Protein AF-A0A957Y4E2-F1 (afdb_monomer)

pLDDT: m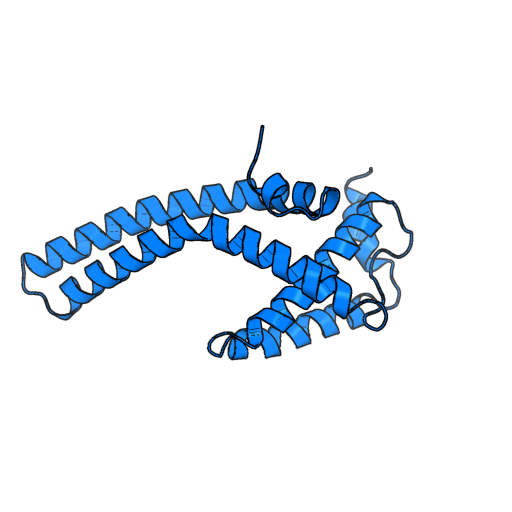ean 84.7, std 8.93, range [51.34, 93.19]

Sequence (160 aa):
MDIGTSITYVFQDKEWLTKLAIGAAILLVSIPLTPILIGFVGIALVLGYGMDVLRNVRNGVGQPLPEWRDHWSEWIVSGLKYLLLLLIWSLPALILNGFNGLGNQLIWNGNGIVEFMGSSILIATACLGTLWWIFFFLILPAMTIRFAETEDVRAGLNFN

Radius of gyration: 20.07 Å; Cα contacts (8 Å, |Δi|>4): 156; chains: 1; bounding box: 50×28×56 Å

Mean predicted aligned error: 7.42 Å

Solvent-accessible surface area (backbone atoms only — not comparable to full-atom values): 8554 Å² total; per-residue (Å²): 132,62,74,72,54,70,67,50,50,61,70,68,39,95,54,38,65,60,58,48,49,51,50,51,51,42,42,66,58,13,60,80,34,38,89,74,57,60,11,51,54,40,45,13,31,51,47,14,47,50,42,50,29,53,48,25,55,73,71,63,44,91,68,32,72,76,66,83,85,77,52,59,69,59,18,29,55,50,8,45,45,51,48,51,41,53,48,63,72,38,46,67,53,53,54,42,47,53,53,37,52,53,14,47,54,30,44,80,71,40,62,72,69,42,26,52,51,14,50,53,45,34,53,55,38,47,56,55,42,54,54,48,51,55,52,49,62,68,44,43,65,59,32,53,51,46,28,61,76,64,78,35,55,67,59,46,70,54,92,121

Structure (mmCIF, N/CA/C/O backbone):
data_AF-A0A957Y4E2-F1
#
_entry.id   AF-A0A957Y4E2-F1
#
loop_
_atom_site.group_PDB
_atom_site.id
_atom_site.type_symbol
_atom_site.label_atom_id
_atom_site.label_alt_id
_atom_site.label_comp_id
_atom_site.label_asym_id
_atom_site.label_entity_id
_atom_site.label_seq_id
_atom_site.pdbx_PDB_ins_code
_atom_site.Cartn_x
_atom_site.Cartn_y
_atom_site.Cartn_z
_atom_site.occupancy
_atom_site.B_iso_or_equiv
_atom_site.auth_seq_id
_atom_site.auth_comp_id
_atom_site.auth_asym_id
_atom_site.auth_atom_id
_atom_site.pdbx_PDB_model_num
ATOM 1 N N . MET A 1 1 ? -25.963 9.456 7.927 1.00 52.62 1 MET A N 1
ATOM 2 C CA . MET A 1 1 ? -24.643 9.825 8.475 1.00 52.62 1 MET A CA 1
ATOM 3 C C . MET A 1 1 ? -24.390 11.273 8.119 1.00 52.62 1 MET A C 1
ATOM 5 O O . MET A 1 1 ? -24.333 11.571 6.933 1.00 52.62 1 MET A O 1
ATOM 9 N N . ASP A 1 2 ? -24.265 12.152 9.109 1.00 59.62 2 ASP A N 1
ATOM 10 C CA . ASP A 1 2 ? -23.699 13.480 8.880 1.00 59.62 2 ASP A CA 1
ATOM 11 C C . ASP A 1 2 ? -22.193 13.323 8.637 1.00 59.62 2 ASP A C 1
ATOM 13 O O . ASP A 1 2 ? -21.464 12.806 9.484 1.00 59.62 2 ASP A O 1
ATOM 17 N N . ILE A 1 3 ? -21.726 13.739 7.457 1.00 59.50 3 ILE A N 1
ATOM 18 C CA . ILE A 1 3 ? -20.318 13.617 7.028 1.00 59.50 3 ILE A CA 1
ATOM 19 C C . ILE A 1 3 ? -19.376 14.326 8.021 1.00 59.50 3 ILE A C 1
ATOM 21 O O . ILE A 1 3 ? -18.250 13.882 8.254 1.00 59.50 3 ILE A O 1
ATOM 25 N N . GLY A 1 4 ? -19.864 15.393 8.664 1.00 58.94 4 GLY A N 1
ATOM 26 C CA . GLY A 1 4 ? -19.131 16.111 9.705 1.00 58.94 4 GLY A CA 1
ATOM 27 C C . GLY A 1 4 ? -18.825 15.245 10.927 1.00 58.94 4 GLY A C 1
ATOM 28 O O . GLY A 1 4 ? -17.720 15.307 11.455 1.00 58.94 4 GLY A O 1
ATOM 29 N N . THR A 1 5 ? -19.745 14.372 11.343 1.00 58.69 5 THR A N 1
ATOM 30 C CA . THR A 1 5 ? -19.552 13.550 12.543 1.00 58.69 5 THR A CA 1
ATOM 31 C C . THR A 1 5 ? -18.550 12.424 12.291 1.00 58.69 5 THR A C 1
ATOM 33 O O . THR A 1 5 ? -17.717 12.170 13.156 1.00 58.69 5 THR A O 1
ATOM 36 N N . SER A 1 6 ? -18.542 11.805 11.099 1.00 61.53 6 SER A N 1
ATOM 37 C CA . SER A 1 6 ? -17.623 10.699 10.744 1.00 61.53 6 SER A CA 1
ATOM 38 C C . SER A 1 6 ? -16.134 11.030 10.874 1.00 61.53 6 SER A C 1
ATOM 40 O O . SER A 1 6 ? -15.347 10.140 11.180 1.00 61.53 6 SER A O 1
ATOM 42 N N . ILE A 1 7 ? -15.745 12.293 10.683 1.00 63.34 7 ILE A N 1
ATOM 43 C CA . ILE A 1 7 ? -14.343 12.727 10.800 1.00 63.34 7 ILE A CA 1
ATOM 44 C C . ILE A 1 7 ? -14.003 13.064 12.259 1.00 63.34 7 ILE A C 1
ATOM 46 O O . ILE A 1 7 ? -12.892 12.803 12.716 1.00 63.34 7 ILE A O 1
ATOM 50 N N . THR A 1 8 ? -14.959 13.601 13.024 1.00 68.25 8 THR A N 1
ATOM 51 C CA . THR A 1 8 ? -14.749 13.950 14.437 1.00 68.25 8 THR A CA 1
ATOM 52 C C . THR A 1 8 ? -14.753 12.724 15.357 1.00 68.25 8 THR A C 1
ATOM 54 O O . THR A 1 8 ? -14.124 12.774 16.409 1.00 68.25 8 THR A O 1
ATOM 57 N N . TYR A 1 9 ? -15.385 11.611 14.957 1.00 65.94 9 TYR A N 1
ATOM 58 C CA . TYR A 1 9 ? -15.490 10.376 15.756 1.00 65.94 9 TYR A CA 1
ATOM 59 C C . TYR A 1 9 ? -14.141 9.804 16.215 1.00 65.94 9 TYR A C 1
ATOM 61 O O . TYR A 1 9 ? -14.039 9.294 17.326 1.00 65.94 9 TYR A O 1
ATOM 69 N N . VAL A 1 10 ? -13.087 9.917 15.403 1.00 64.62 10 VAL A N 1
ATOM 70 C CA . VAL A 1 10 ? -11.747 9.419 15.767 1.00 64.62 10 VAL A CA 1
ATOM 71 C C . VAL A 1 10 ? -11.146 10.233 16.921 1.00 64.62 10 VAL A C 1
ATOM 73 O O . VAL A 1 10 ? -10.466 9.686 17.782 1.00 64.62 10 VAL A O 1
ATOM 76 N N . PHE A 1 11 ? -11.445 11.533 16.978 1.00 71.56 11 PHE A N 1
ATOM 77 C CA . PHE A 1 11 ? -10.944 12.453 18.005 1.00 71.56 11 PHE A CA 1
ATOM 78 C C . PHE A 1 11 ? -11.772 12.437 19.299 1.00 71.56 11 PHE A C 1
ATOM 80 O O . PHE A 1 11 ? -11.408 13.106 20.264 1.00 71.56 11 PHE A O 1
ATOM 87 N N . GLN A 1 12 ? -12.890 11.703 19.325 1.00 68.81 12 GLN A N 1
ATOM 88 C CA . GLN A 1 12 ? -13.743 11.566 20.512 1.00 68.81 12 GLN A CA 1
ATOM 89 C C . GLN A 1 12 ? -13.212 10.528 21.512 1.00 68.81 12 GLN A C 1
ATOM 91 O O . GLN A 1 12 ? -13.623 10.533 22.672 1.00 68.81 12 GLN A O 1
ATOM 96 N N . ASP A 1 13 ? -12.288 9.659 21.095 1.00 71.19 13 ASP A N 1
ATOM 97 C CA . ASP A 1 13 ? -11.609 8.726 21.993 1.00 71.19 13 ASP A CA 1
ATOM 98 C C . ASP A 1 13 ? -10.575 9.478 22.850 1.00 71.19 13 ASP A C 1
ATOM 100 O O . ASP A 1 13 ? -9.751 10.221 22.325 1.00 71.19 13 ASP A O 1
ATOM 104 N N . LYS A 1 14 ? -10.585 9.283 24.174 1.00 72.75 14 LYS A N 1
ATOM 105 C CA . LYS A 1 14 ? -9.630 9.928 25.095 1.00 72.75 14 LYS A CA 1
ATOM 106 C C . LYS A 1 14 ? -8.171 9.597 24.774 1.00 72.75 14 LYS A C 1
ATOM 108 O O . LYS A 1 14 ? -7.298 10.415 25.057 1.00 72.75 14 LYS A O 1
ATOM 113 N N . GLU A 1 15 ? -7.906 8.431 24.192 1.00 81.56 15 GLU A N 1
ATOM 114 C CA . GLU A 1 15 ? -6.556 7.931 23.918 1.00 81.56 15 GLU A CA 1
ATOM 115 C C . GLU A 1 15 ? -6.243 7.851 22.417 1.00 81.56 15 GLU A C 1
ATOM 117 O O . GLU A 1 15 ? -5.314 7.149 22.006 1.00 81.56 15 GLU A O 1
ATOM 122 N N . TRP A 1 16 ? -6.980 8.598 21.586 1.00 83.38 16 TRP A N 1
ATOM 123 C CA . TRP A 1 16 ? -6.814 8.595 20.128 1.00 83.38 16 TRP A CA 1
ATOM 124 C C . TRP A 1 16 ? -5.360 8.846 19.700 1.00 83.38 16 TRP A C 1
ATOM 126 O O . TRP A 1 16 ? -4.841 8.154 18.824 1.00 83.38 16 TRP A O 1
ATOM 136 N N . LEU A 1 17 ? -4.678 9.794 20.357 1.00 84.88 17 LEU A N 1
ATOM 137 C CA . LEU A 1 17 ? -3.296 10.152 20.042 1.00 84.88 17 LEU A CA 1
ATOM 138 C C . LEU A 1 17 ? -2.332 9.014 20.385 1.00 84.88 17 LEU A C 1
ATOM 140 O O . LEU A 1 17 ? -1.431 8.724 19.604 1.00 84.88 17 LEU A O 1
ATOM 144 N N . THR A 1 18 ? -2.539 8.337 21.517 1.00 85.69 18 THR A N 1
ATOM 145 C CA . THR A 1 18 ? -1.727 7.187 21.934 1.00 85.69 18 THR A CA 1
ATOM 146 C C . THR A 1 18 ? -1.890 6.032 20.951 1.00 85.69 18 THR A C 1
ATOM 148 O O . THR A 1 18 ? -0.898 5.471 20.484 1.00 85.69 18 THR A O 1
ATOM 151 N N . LYS A 1 19 ? -3.131 5.705 20.573 1.00 84.75 19 LYS A N 1
ATOM 152 C CA . LYS A 1 19 ? -3.425 4.626 19.618 1.00 84.75 19 LYS A CA 1
ATOM 153 C C . LYS A 1 19 ? -2.853 4.931 18.230 1.00 84.75 19 LYS A C 1
ATOM 155 O O . LYS A 1 19 ? -2.263 4.044 17.614 1.00 84.75 19 LYS A O 1
ATOM 160 N N . LEU A 1 20 ? -2.953 6.182 17.776 1.00 87.19 20 LEU A N 1
ATOM 161 C CA . LEU A 1 20 ? -2.355 6.637 16.520 1.00 87.19 20 LEU A CA 1
ATOM 162 C C . LEU A 1 20 ? -0.821 6.585 16.568 1.00 87.19 20 LEU A C 1
ATOM 164 O O . LEU A 1 20 ? -0.194 6.115 15.621 1.00 87.19 20 LEU A O 1
ATOM 168 N N . ALA A 1 21 ? -0.215 7.026 17.673 1.00 89.38 21 ALA A N 1
ATOM 169 C CA . ALA A 1 21 ? 1.232 7.016 17.858 1.00 89.38 21 ALA A CA 1
ATOM 170 C C . ALA A 1 21 ? 1.807 5.593 17.830 1.00 89.38 21 ALA A C 1
ATOM 172 O O . ALA A 1 21 ? 2.858 5.383 17.231 1.00 89.38 21 ALA A O 1
ATOM 173 N N . ILE A 1 22 ? 1.107 4.610 18.408 1.00 89.81 22 ILE A N 1
ATOM 174 C CA . ILE A 1 22 ? 1.507 3.196 18.338 1.00 89.81 22 ILE A CA 1
ATOM 175 C C . ILE A 1 22 ? 1.491 2.706 16.886 1.00 89.81 22 ILE A C 1
ATOM 177 O O . ILE A 1 22 ? 2.485 2.149 16.423 1.00 89.81 22 ILE A O 1
ATOM 181 N N . GLY A 1 23 ? 0.413 2.967 16.139 1.00 88.25 23 GLY A N 1
ATOM 182 C CA . GLY A 1 23 ? 0.333 2.598 14.722 1.00 88.25 23 GLY A CA 1
ATOM 183 C C . GLY A 1 23 ? 1.436 3.248 13.883 1.00 88.25 23 GLY A C 1
ATOM 184 O O . GLY A 1 23 ? 2.101 2.576 13.095 1.00 88.25 23 GLY A O 1
ATOM 185 N N . ALA A 1 24 ? 1.696 4.539 14.104 1.00 90.06 24 ALA A N 1
ATOM 186 C CA . ALA A 1 24 ? 2.778 5.261 13.443 1.00 90.06 24 ALA A CA 1
ATOM 187 C C . ALA A 1 24 ? 4.161 4.695 13.807 1.00 90.06 24 ALA A C 1
ATOM 189 O O . ALA A 1 24 ? 4.996 4.517 12.923 1.00 90.06 24 ALA A O 1
ATOM 190 N N . ALA A 1 25 ? 4.400 4.357 15.077 1.00 91.62 25 ALA A N 1
ATOM 191 C CA . ALA A 1 25 ? 5.648 3.742 15.523 1.00 91.62 25 ALA A CA 1
ATOM 192 C C . ALA A 1 25 ? 5.868 2.367 14.872 1.00 91.62 25 ALA A C 1
ATOM 194 O O . ALA A 1 25 ? 6.972 2.078 14.410 1.00 91.62 25 ALA A O 1
ATOM 195 N N . ILE A 1 26 ? 4.814 1.551 14.762 1.00 91.00 26 ILE A N 1
ATOM 196 C CA . ILE A 1 26 ? 4.868 0.265 14.057 1.00 91.00 26 ILE A CA 1
ATOM 197 C C . ILE A 1 26 ? 5.247 0.486 12.591 1.00 91.00 26 ILE A C 1
ATOM 199 O O . ILE A 1 26 ? 6.152 -0.189 12.100 1.00 91.00 26 ILE A O 1
ATOM 203 N N . LEU A 1 27 ? 4.626 1.445 11.896 1.00 90.00 27 LEU A N 1
ATOM 204 C CA . LEU A 1 27 ? 4.972 1.757 10.505 1.00 90.00 27 LEU A CA 1
ATOM 205 C C . LEU A 1 27 ? 6.412 2.266 10.360 1.00 90.00 27 LEU A C 1
ATOM 207 O O . LEU A 1 27 ? 7.117 1.815 9.460 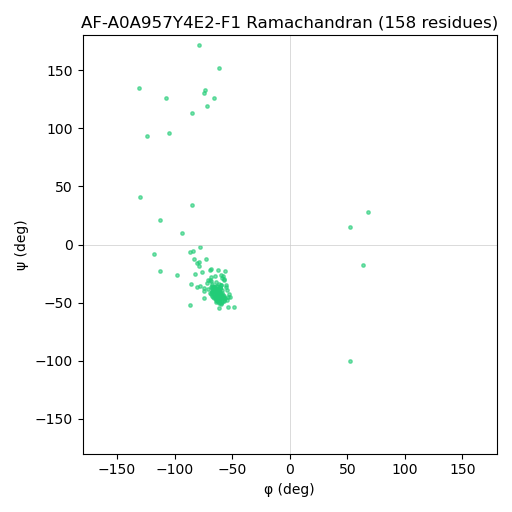1.00 90.00 27 LEU A O 1
ATOM 211 N N . LEU A 1 28 ? 6.877 3.141 11.255 1.00 92.19 28 LEU A N 1
ATOM 212 C CA . LEU A 1 28 ? 8.246 3.670 11.233 1.00 92.19 28 LEU A CA 1
ATOM 213 C C . LEU A 1 28 ? 9.307 2.573 11.359 1.00 92.19 28 LEU A C 1
ATOM 215 O O . LEU A 1 28 ? 10.356 2.673 10.728 1.00 92.19 28 LEU A O 1
ATOM 219 N N . VAL A 1 29 ? 9.035 1.522 12.134 1.00 91.31 29 VAL A N 1
ATOM 220 C CA . VAL A 1 29 ? 9.922 0.352 12.249 1.00 91.31 29 VAL A CA 1
ATOM 221 C C . VAL A 1 29 ? 9.731 -0.611 11.074 1.00 91.31 29 VAL A C 1
ATOM 223 O O . VAL A 1 29 ? 10.693 -1.192 10.579 1.00 91.31 29 VAL A O 1
ATOM 226 N N . SER A 1 30 ? 8.502 -0.768 10.588 1.00 89.12 30 SER A N 1
ATOM 227 C CA . SER A 1 30 ? 8.166 -1.749 9.551 1.00 89.12 30 SER A CA 1
ATOM 228 C C . SER A 1 30 ? 8.647 -1.341 8.161 1.00 89.12 30 SER A C 1
ATOM 230 O O . SER A 1 30 ? 9.173 -2.179 7.435 1.00 89.12 30 SER A O 1
ATOM 232 N N . ILE A 1 31 ? 8.536 -0.059 7.796 1.00 88.31 31 ILE A N 1
ATOM 233 C CA . ILE A 1 31 ? 8.970 0.471 6.493 1.00 88.31 31 ILE A CA 1
ATOM 234 C C . ILE A 1 31 ? 10.441 0.125 6.183 1.00 88.31 31 ILE A C 1
ATOM 236 O O . ILE A 1 31 ? 10.676 -0.493 5.142 1.00 88.31 31 ILE A O 1
ATOM 240 N N . PRO A 1 32 ? 11.434 0.424 7.045 1.00 90.00 32 PRO A N 1
ATOM 241 C CA . PRO A 1 32 ? 12.831 0.083 6.768 1.00 90.00 32 PRO A CA 1
ATOM 242 C C . PRO A 1 32 ? 13.111 -1.427 6.798 1.00 90.00 32 PRO A C 1
ATOM 244 O O . PRO A 1 32 ? 14.086 -1.867 6.197 1.00 90.00 32 PRO A O 1
ATOM 247 N N . LEU A 1 33 ? 12.264 -2.230 7.452 1.00 88.06 33 LEU A N 1
ATOM 248 C CA . LEU A 1 33 ? 12.371 -3.695 7.490 1.00 88.06 33 LEU A CA 1
ATOM 249 C C . LEU A 1 33 ? 11.680 -4.390 6.304 1.00 88.06 33 LEU A C 1
ATOM 251 O O . LEU A 1 33 ? 11.812 -5.606 6.140 1.00 88.06 33 LEU A O 1
ATOM 255 N N . THR A 1 34 ? 10.967 -3.644 5.456 1.00 88.12 34 THR A N 1
ATOM 256 C CA . THR A 1 34 ? 10.294 -4.160 4.248 1.00 88.12 34 THR A CA 1
ATOM 257 C C . THR A 1 34 ? 11.231 -4.915 3.293 1.00 88.12 34 THR A C 1
ATOM 259 O O . THR A 1 34 ? 10.818 -5.967 2.803 1.00 88.12 34 THR A O 1
ATOM 262 N N . PRO A 1 35 ? 12.494 -4.492 3.053 1.00 82.81 35 PRO A N 1
ATOM 263 C CA . PRO A 1 35 ? 13.414 -5.224 2.175 1.00 82.81 35 PRO A CA 1
ATOM 264 C C . PRO A 1 35 ? 13.699 -6.664 2.627 1.00 82.81 35 PRO A C 1
ATOM 266 O O . PRO A 1 35 ? 14.004 -7.515 1.799 1.00 82.81 35 PRO A O 1
ATOM 269 N N . ILE A 1 36 ? 13.573 -6.953 3.928 1.00 86.19 36 ILE A N 1
ATOM 270 C CA . ILE A 1 36 ? 13.813 -8.280 4.527 1.00 86.19 36 ILE A CA 1
ATOM 271 C C . ILE A 1 36 ? 12.498 -9.081 4.622 1.00 86.19 36 ILE A C 1
ATOM 273 O O . ILE A 1 36 ? 12.419 -10.106 5.286 1.00 86.19 36 ILE A O 1
ATOM 277 N N . LEU A 1 37 ? 11.420 -8.603 3.994 1.00 82.31 37 LEU A N 1
ATOM 278 C CA . LEU A 1 37 ? 10.054 -9.139 4.048 1.00 82.31 37 LEU A CA 1
ATOM 279 C C . LEU A 1 37 ? 9.375 -9.107 5.434 1.00 82.31 37 LEU A C 1
ATOM 281 O O . LEU A 1 37 ? 8.150 -9.147 5.517 1.00 82.31 37 LEU A O 1
ATOM 285 N N . ILE A 1 38 ? 10.132 -8.957 6.521 1.00 84.56 38 ILE A N 1
ATOM 286 C CA . ILE A 1 38 ? 9.611 -8.864 7.894 1.00 84.56 38 ILE A CA 1
ATOM 287 C C . ILE A 1 38 ? 8.731 -7.617 8.065 1.00 84.56 38 ILE A C 1
ATOM 289 O O . ILE A 1 38 ? 7.704 -7.673 8.741 1.00 84.56 38 ILE A O 1
ATOM 293 N N . GLY A 1 39 ? 9.078 -6.509 7.398 1.00 84.31 39 GLY A N 1
ATOM 294 C CA . GLY A 1 39 ? 8.298 -5.269 7.439 1.00 84.31 39 GLY A CA 1
ATOM 295 C C . GLY A 1 39 ? 6.846 -5.418 6.975 1.00 84.31 39 GLY A C 1
ATOM 296 O O . GLY A 1 39 ? 5.970 -4.713 7.473 1.00 84.31 39 GLY A O 1
ATOM 297 N N . PHE A 1 40 ? 6.541 -6.386 6.100 1.00 88.06 40 PHE A N 1
ATOM 298 C CA . PHE A 1 40 ? 5.164 -6.615 5.651 1.00 88.06 40 PHE A CA 1
ATOM 299 C C . PHE A 1 40 ? 4.238 -7.065 6.781 1.00 88.06 40 PHE A C 1
ATOM 301 O O . PHE A 1 40 ? 3.050 -6.768 6.720 1.00 88.06 40 PHE A O 1
ATOM 308 N N . VAL A 1 41 ? 4.751 -7.719 7.829 1.00 88.50 41 VAL A N 1
ATOM 309 C CA . VAL A 1 41 ? 3.928 -8.159 8.968 1.00 88.50 41 VAL A CA 1
ATOM 310 C C . VAL A 1 41 ? 3.412 -6.961 9.762 1.00 88.50 41 VAL A C 1
ATOM 312 O O . VAL A 1 41 ? 2.230 -6.905 10.093 1.00 88.50 41 VAL A O 1
ATOM 315 N N . GLY A 1 42 ? 4.268 -5.975 10.037 1.00 87.62 42 GLY A N 1
ATOM 316 C CA . GLY A 1 42 ? 3.845 -4.775 10.757 1.00 87.62 42 GLY A CA 1
ATOM 317 C C . GLY A 1 42 ? 2.954 -3.863 9.911 1.00 87.62 42 GLY A C 1
ATOM 318 O O . GLY A 1 42 ? 2.000 -3.285 10.428 1.00 87.62 42 GLY A O 1
ATOM 319 N N . ILE A 1 43 ? 3.178 -3.810 8.593 1.00 88.62 43 ILE A N 1
ATOM 320 C CA . ILE A 1 43 ? 2.260 -3.134 7.664 1.00 88.62 43 ILE A CA 1
ATOM 321 C C . ILE A 1 43 ? 0.900 -3.848 7.643 1.00 88.62 43 ILE A C 1
ATOM 323 O O . ILE A 1 43 ? -0.131 -3.188 7.752 1.00 88.62 43 ILE A O 1
ATOM 327 N N . ALA A 1 44 ? 0.882 -5.183 7.561 1.00 91.12 44 ALA A N 1
ATOM 328 C CA . ALA A 1 44 ? -0.343 -5.978 7.620 1.00 91.12 44 ALA A CA 1
ATOM 329 C C . ALA A 1 44 ? -1.115 -5.693 8.910 1.00 91.12 44 ALA A C 1
ATOM 331 O O . ALA A 1 44 ? -2.298 -5.385 8.856 1.00 91.12 44 ALA A O 1
ATOM 332 N N . LEU A 1 45 ? -0.441 -5.718 10.059 1.00 91.75 45 LEU A N 1
ATOM 333 C CA . LEU A 1 45 ? -1.057 -5.432 11.350 1.00 91.75 45 LEU A CA 1
ATOM 334 C C . LEU A 1 45 ? -1.778 -4.073 11.358 1.00 91.75 45 LEU A C 1
ATOM 336 O O . LEU A 1 45 ? -2.933 -3.991 11.767 1.00 91.75 45 LEU A O 1
ATOM 340 N N . VAL A 1 46 ? -1.123 -3.016 10.869 1.00 90.00 46 VAL A N 1
ATOM 341 C CA . VAL A 1 46 ? -1.709 -1.665 10.819 1.00 90.00 46 VAL A CA 1
ATOM 342 C C . VAL A 1 46 ? -2.871 -1.592 9.826 1.00 90.00 46 VAL A C 1
ATOM 344 O O . VAL A 1 46 ? -3.873 -0.931 10.095 1.00 90.00 46 VAL A O 1
ATOM 347 N N . LEU A 1 47 ? -2.776 -2.293 8.695 1.00 90.50 47 LEU A N 1
ATOM 348 C CA . LEU A 1 47 ? -3.867 -2.375 7.726 1.00 90.50 47 LEU A CA 1
ATOM 349 C C . LEU A 1 47 ? -5.080 -3.106 8.308 1.00 90.50 47 LEU A C 1
ATOM 351 O O . LEU A 1 47 ? -6.190 -2.596 8.203 1.00 90.50 47 LEU A O 1
ATOM 355 N N . GLY A 1 48 ? -4.876 -4.247 8.968 1.00 88.88 48 GLY A N 1
ATOM 356 C CA . GLY A 1 48 ? -5.940 -4.989 9.644 1.00 88.88 48 GLY A CA 1
ATOM 357 C C . GLY A 1 48 ? -6.600 -4.185 10.761 1.00 88.88 48 GLY A C 1
ATOM 358 O O . GLY A 1 48 ? -7.825 -4.160 10.839 1.00 88.88 48 GLY A O 1
ATOM 359 N N . TYR A 1 49 ? -5.808 -3.448 11.547 1.00 90.06 49 TYR A N 1
ATOM 360 C CA . TYR A 1 49 ? -6.325 -2.486 12.522 1.00 90.06 49 TYR A CA 1
ATOM 361 C C . TYR A 1 49 ? -7.221 -1.437 11.850 1.00 90.06 49 TYR A C 1
ATOM 363 O O . TYR A 1 49 ? -8.329 -1.167 12.307 1.00 90.06 49 TYR A O 1
ATOM 371 N N . GLY A 1 50 ? -6.782 -0.883 10.715 1.00 87.19 50 GLY A N 1
ATOM 372 C CA . GLY A 1 50 ? -7.573 0.063 9.927 1.00 87.19 50 GLY A CA 1
ATOM 373 C C . GLY A 1 50 ? -8.895 -0.520 9.416 1.00 87.19 50 GLY A C 1
ATOM 374 O O . GLY A 1 50 ? -9.910 0.177 9.417 1.00 87.19 50 GLY A O 1
ATOM 375 N N . MET A 1 51 ? -8.914 -1.799 9.027 1.00 88.19 51 MET A N 1
ATOM 376 C CA . MET A 1 51 ? -10.142 -2.489 8.614 1.00 88.19 51 MET A CA 1
ATOM 377 C C . MET A 1 51 ? -11.136 -2.630 9.768 1.00 88.19 51 MET A C 1
ATOM 379 O O . MET A 1 51 ? -12.338 -2.458 9.568 1.00 88.19 51 MET A O 1
ATOM 383 N N . ASP A 1 52 ? -10.642 -2.910 10.970 1.00 88.38 52 ASP A N 1
ATOM 384 C CA . ASP A 1 52 ? -11.470 -3.036 12.167 1.00 88.38 52 ASP A CA 1
ATOM 385 C C . ASP A 1 52 ? -12.043 -1.677 12.601 1.00 88.38 52 ASP A C 1
ATOM 387 O O . ASP A 1 52 ? -13.245 -1.539 12.834 1.00 88.38 52 ASP A O 1
ATOM 391 N N . VAL A 1 53 ? -11.224 -0.619 12.552 1.00 87.06 53 VAL A N 1
ATOM 392 C CA . VAL A 1 53 ? -11.688 0.769 12.731 1.00 87.06 53 VAL A CA 1
ATOM 393 C C . VAL A 1 53 ? -12.791 1.105 11.726 1.00 87.06 53 VAL A C 1
ATOM 395 O O . VAL A 1 53 ? -13.828 1.652 12.101 1.00 87.06 53 VAL A O 1
ATOM 398 N N . LEU A 1 54 ? -12.611 0.750 10.450 1.00 85.50 54 LEU A N 1
ATOM 399 C CA . LEU A 1 54 ? -13.599 1.013 9.404 1.00 85.50 54 LEU A CA 1
ATOM 400 C C . LEU A 1 54 ? -14.936 0.304 9.683 1.00 85.50 54 LEU A C 1
ATOM 402 O O . LEU A 1 54 ? -16.001 0.887 9.469 1.00 85.50 54 LEU A O 1
ATOM 406 N N . ARG A 1 55 ? -14.899 -0.924 10.213 1.00 85.56 55 ARG A N 1
ATOM 407 C CA . ARG A 1 55 ? -16.099 -1.664 10.637 1.00 85.56 55 ARG A CA 1
ATOM 408 C C . ARG A 1 55 ? -16.764 -1.040 11.852 1.00 85.56 55 ARG A C 1
ATOM 410 O O . ARG A 1 55 ? -17.984 -0.904 11.854 1.00 85.56 55 ARG A O 1
ATOM 417 N N . ASN A 1 56 ? -15.991 -0.615 12.846 1.00 85.88 56 ASN A N 1
ATOM 4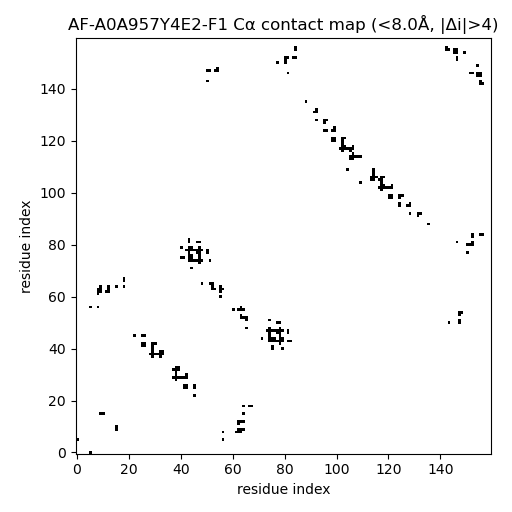18 C CA . ASN A 1 56 ? -16.527 0.032 14.041 1.00 85.88 56 ASN A CA 1
ATOM 419 C C . ASN A 1 56 ? -17.215 1.359 13.707 1.00 85.88 56 ASN A C 1
ATOM 421 O O . ASN A 1 56 ? -18.315 1.621 14.196 1.00 85.88 56 ASN A O 1
ATOM 425 N N . VAL A 1 57 ? -16.622 2.155 12.810 1.00 82.75 57 VAL A N 1
ATOM 426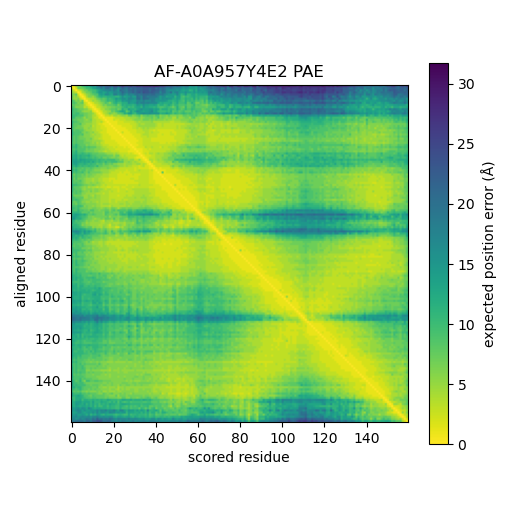 C CA . VAL A 1 57 ? -17.236 3.388 12.293 1.00 82.75 57 VAL A CA 1
ATOM 427 C C . VAL A 1 57 ? -18.530 3.075 11.541 1.00 82.75 57 VAL A C 1
ATOM 429 O O . VAL A 1 57 ? -19.544 3.733 11.771 1.00 82.75 57 VAL A O 1
ATOM 432 N N . ARG A 1 58 ? -18.533 2.048 10.682 1.00 81.81 58 ARG A N 1
ATOM 433 C CA . ARG A 1 58 ? -19.737 1.614 9.954 1.00 81.81 58 ARG A CA 1
ATOM 434 C C . ARG A 1 58 ? -20.856 1.167 10.898 1.00 81.81 58 ARG A C 1
ATOM 436 O O . ARG A 1 58 ? -22.013 1.509 10.671 1.00 81.81 58 ARG A O 1
ATOM 443 N N . ASN A 1 59 ? -20.513 0.412 11.937 1.00 83.88 59 ASN A N 1
ATOM 444 C CA . ASN A 1 59 ? -21.460 -0.130 12.910 1.00 83.88 59 ASN A CA 1
ATOM 445 C C . ASN A 1 59 ? -21.926 0.914 13.940 1.00 83.88 59 ASN A C 1
ATOM 447 O O . ASN A 1 59 ? -22.762 0.601 14.784 1.00 83.88 59 ASN A O 1
ATOM 451 N N . GLY A 1 60 ? -21.408 2.147 13.883 1.00 77.31 60 GLY A N 1
ATOM 452 C CA . GLY A 1 60 ? -21.776 3.218 14.809 1.00 77.31 60 GLY A CA 1
ATOM 453 C C . GLY A 1 60 ? -21.297 2.976 16.241 1.00 77.31 60 GLY A C 1
ATOM 454 O O . GLY A 1 60 ? -21.934 3.439 17.186 1.00 77.31 60 GLY A O 1
ATOM 455 N N . VAL A 1 61 ? -20.198 2.236 16.421 1.00 77.31 61 VAL A N 1
ATOM 456 C CA . VAL A 1 61 ? -19.611 1.990 17.743 1.00 77.31 61 VAL A CA 1
ATOM 457 C C . VAL A 1 61 ? -19.092 3.315 18.306 1.00 77.31 61 VAL A C 1
ATOM 459 O O . VAL A 1 61 ? -18.307 4.005 17.660 1.00 77.31 61 VAL A O 1
ATOM 462 N N . GLY A 1 62 ? -19.517 3.672 19.524 1.00 69.88 62 GLY A N 1
ATOM 463 C CA . GLY A 1 62 ? -19.194 4.968 20.139 1.00 69.88 62 GLY A CA 1
ATOM 464 C C . GLY A 1 62 ? -17.698 5.212 20.387 1.00 69.88 62 GLY A C 1
ATOM 465 O O . GLY A 1 62 ? -17.280 6.361 20.480 1.00 69.88 62 GLY A O 1
ATOM 466 N N . GLN A 1 63 ? -16.890 4.151 20.463 1.00 76.19 63 GLN A N 1
ATOM 467 C CA . GLN A 1 63 ? -15.426 4.209 20.516 1.00 76.19 63 GLN A CA 1
ATOM 468 C C . GLN A 1 63 ? -14.854 3.374 19.365 1.00 76.19 63 GLN A C 1
ATOM 470 O O . GLN A 1 63 ? -14.722 2.158 19.498 1.00 76.19 63 GLN A O 1
ATOM 475 N N . PRO A 1 64 ? -14.559 3.990 18.208 1.00 73.25 64 PRO A N 1
ATOM 476 C CA . PRO A 1 64 ? -14.252 3.228 17.007 1.00 73.25 64 PRO A CA 1
ATOM 477 C C . PRO A 1 64 ? -12.827 2.673 16.964 1.00 73.25 64 PRO A C 1
ATOM 479 O O . PRO A 1 64 ? -12.578 1.764 16.175 1.00 73.25 64 PRO A O 1
ATOM 482 N N . LEU A 1 65 ? -11.897 3.203 17.770 1.00 81.69 65 LEU A N 1
ATOM 483 C CA . LEU A 1 65 ? -10.506 2.755 17.797 1.00 81.69 65 LEU A CA 1
ATOM 484 C C . LEU A 1 65 ? -10.340 1.549 18.734 1.00 81.69 65 LEU A C 1
ATOM 486 O O . LEU A 1 65 ? -10.434 1.730 19.953 1.00 81.69 65 LEU A O 1
ATOM 490 N N . PRO A 1 66 ? -10.011 0.352 18.215 1.00 83.00 66 PRO A N 1
ATOM 491 C CA . PRO A 1 66 ? -9.722 -0.799 19.059 1.00 83.00 66 PRO A CA 1
ATOM 492 C C . PRO A 1 66 ? -8.520 -0.543 19.972 1.00 83.00 66 PRO A C 1
ATOM 494 O O . PRO A 1 66 ? -7.609 0.230 19.632 1.00 83.00 66 PRO A O 1
ATOM 497 N N . GLU A 1 67 ? -8.489 -1.204 21.126 1.00 85.88 67 GLU A N 1
ATOM 498 C CA . GLU A 1 67 ? -7.285 -1.251 21.947 1.00 85.88 67 GLU A CA 1
ATOM 499 C C . GLU A 1 67 ? -6.262 -2.175 21.308 1.00 85.88 67 GLU A C 1
ATOM 501 O O . GLU A 1 67 ? -6.573 -3.304 20.942 1.00 85.88 67 GLU A O 1
ATOM 506 N N . TRP A 1 68 ? -5.008 -1.724 21.221 1.00 83.44 68 TRP A N 1
ATOM 507 C CA . TRP A 1 68 ? -3.968 -2.505 20.563 1.00 83.44 68 TRP A CA 1
ATOM 508 C C . TRP A 1 68 ? -3.805 -3.905 21.151 1.00 83.44 68 TRP A C 1
ATOM 510 O O . TRP A 1 68 ? -3.315 -4.744 20.433 1.00 83.44 68 TRP A O 1
ATOM 520 N N . ARG A 1 69 ? -4.190 -4.205 22.397 1.00 77.94 69 ARG A N 1
ATOM 521 C CA . ARG A 1 69 ? -3.886 -5.487 23.066 1.00 77.94 69 ARG A CA 1
ATOM 522 C C . ARG A 1 69 ? -4.770 -6.669 22.653 1.00 77.94 69 ARG A C 1
ATOM 524 O O . ARG A 1 69 ? -4.375 -7.796 22.934 1.00 77.94 69 ARG A O 1
ATOM 531 N N . ASP A 1 70 ? -5.898 -6.438 21.989 1.00 76.00 70 ASP A N 1
ATOM 532 C CA . ASP A 1 70 ? -6.958 -7.452 21.925 1.00 76.00 70 ASP A CA 1
ATOM 533 C C . ASP A 1 70 ? -6.784 -8.452 20.771 1.00 76.00 70 ASP A C 1
ATOM 535 O O . ASP A 1 70 ? -6.772 -9.661 20.998 1.00 76.00 70 ASP A O 1
ATOM 539 N N . HIS A 1 71 ? -6.598 -7.978 19.531 1.00 83.62 71 HIS A N 1
ATOM 540 C CA . HIS A 1 71 ? -6.783 -8.819 18.334 1.00 83.62 71 HIS A CA 1
ATOM 541 C C . HIS A 1 71 ? -5.613 -8.782 17.328 1.00 83.62 71 HIS A C 1
ATOM 543 O O . HIS A 1 71 ? -5.819 -8.810 16.114 1.00 83.62 71 HIS A O 1
ATOM 549 N N . TRP A 1 72 ? -4.358 -8.787 17.802 1.00 85.62 72 TRP A N 1
ATOM 550 C CA . TRP A 1 72 ? -3.162 -8.758 16.929 1.00 85.62 72 TRP A CA 1
ATOM 551 C C . TRP A 1 72 ? -3.173 -9.841 15.844 1.00 85.62 72 TRP A C 1
ATOM 553 O O . TRP A 1 72 ? -2.854 -9.566 14.690 1.00 85.62 72 TRP A O 1
ATOM 563 N N . SER A 1 73 ? -3.521 -11.076 16.217 1.00 87.38 73 SER A N 1
ATOM 564 C CA . SER A 1 73 ? -3.522 -12.219 15.296 1.00 87.38 73 SER A CA 1
ATOM 565 C C . SER A 1 73 ? -4.514 -12.014 14.148 1.00 87.38 73 SER A C 1
ATOM 567 O O . SER A 1 73 ? -4.169 -12.175 12.977 1.00 87.38 73 SER A O 1
ATOM 569 N N . GLU A 1 74 ? -5.733 -11.586 14.474 1.00 87.88 74 GLU A N 1
ATOM 570 C CA . GLU A 1 74 ? -6.801 -11.369 13.497 1.00 87.88 74 GLU A CA 1
ATOM 571 C C . GLU A 1 74 ? -6.476 -10.199 12.568 1.00 87.88 74 GLU A C 1
ATOM 573 O O . GLU A 1 74 ? -6.649 -10.308 11.351 1.00 87.88 74 GLU A O 1
ATOM 578 N N . TRP A 1 75 ? -5.914 -9.112 13.105 1.00 89.69 75 TRP A N 1
ATOM 579 C CA . TRP A 1 75 ? -5.475 -7.975 12.299 1.00 89.69 75 TRP A CA 1
ATOM 580 C C . TRP A 1 75 ? -4.326 -8.332 11.362 1.00 89.69 75 TRP A C 1
ATOM 582 O O . TRP A 1 75 ? -4.330 -7.899 10.213 1.00 89.69 75 TRP A O 1
ATOM 592 N N . ILE A 1 76 ? -3.373 -9.164 11.787 1.00 90.25 76 ILE A N 1
ATOM 593 C CA . ILE A 1 76 ? -2.314 -9.642 10.889 1.00 90.25 76 ILE A CA 1
ATOM 594 C C . ILE A 1 76 ? -2.923 -10.460 9.749 1.00 90.25 76 ILE A C 1
ATOM 596 O O . ILE A 1 76 ? -2.598 -10.212 8.591 1.00 90.25 76 ILE A O 1
ATOM 600 N N . VAL A 1 77 ? -3.827 -11.400 10.036 1.00 90.38 77 VAL A N 1
ATOM 601 C CA . VAL A 1 77 ? -4.453 -12.238 8.996 1.00 90.38 77 VAL A CA 1
ATOM 602 C C . VAL A 1 77 ? -5.293 -11.396 8.033 1.00 90.38 77 VAL A C 1
ATOM 604 O O . VAL A 1 77 ? -5.154 -11.529 6.815 1.00 90.38 77 VAL A O 1
ATOM 607 N N . SER A 1 78 ? -6.138 -10.507 8.557 1.00 88.94 78 SER A N 1
ATOM 608 C CA . SER A 1 78 ? -6.976 -9.611 7.752 1.00 88.94 78 SER A CA 1
ATOM 609 C C . SER A 1 78 ? -6.127 -8.643 6.920 1.00 88.94 78 SER A C 1
ATOM 611 O O . SER A 1 78 ? -6.336 -8.483 5.716 1.00 88.94 78 SER A O 1
ATOM 613 N N . GLY A 1 79 ? -5.082 -8.080 7.522 1.00 88.75 79 GLY A N 1
ATOM 614 C CA . GLY A 1 79 ? -4.124 -7.214 6.853 1.00 88.75 79 GLY A CA 1
ATOM 615 C C . GLY A 1 79 ? -3.291 -7.915 5.786 1.00 88.75 79 GLY A C 1
ATOM 616 O O . GLY A 1 79 ? -3.036 -7.331 4.739 1.00 88.75 79 GLY A O 1
ATOM 617 N N . LEU A 1 80 ? -2.906 -9.176 5.997 1.00 90.25 80 LEU A N 1
ATOM 618 C CA . LEU A 1 80 ? -2.206 -9.983 4.995 1.00 90.25 80 LEU A CA 1
ATOM 619 C C . LEU A 1 80 ? -3.106 -10.267 3.793 1.00 90.25 80 LEU A C 1
ATOM 621 O O . LEU A 1 80 ? -2.659 -10.137 2.656 1.00 90.25 80 LEU A O 1
ATOM 625 N N . LYS A 1 81 ? -4.384 -10.595 4.016 1.00 89.94 81 LYS A N 1
ATOM 626 C CA . LYS A 1 81 ? -5.369 -10.723 2.931 1.00 89.94 81 LYS A CA 1
ATOM 627 C C . LYS A 1 81 ? -5.511 -9.409 2.153 1.00 89.94 81 LYS A C 1
ATOM 629 O O . LYS A 1 81 ? -5.518 -9.430 0.924 1.00 89.94 81 LYS A O 1
ATOM 634 N N . TYR A 1 82 ? -5.562 -8.271 2.846 1.00 89.25 82 TYR A N 1
ATOM 635 C CA . TYR A 1 82 ? -5.617 -6.964 2.193 1.00 89.25 82 TYR A CA 1
ATOM 636 C C . TYR A 1 82 ? -4.325 -6.638 1.428 1.00 89.25 82 TYR A C 1
ATOM 638 O O . TYR A 1 82 ? -4.381 -6.162 0.298 1.00 89.25 82 TYR A O 1
ATOM 646 N N . LEU A 1 83 ? -3.152 -6.967 1.975 1.00 89.75 83 LEU A N 1
ATOM 647 C CA . LEU A 1 83 ? -1.876 -6.849 1.264 1.00 89.75 83 LEU A CA 1
ATOM 648 C C . LEU A 1 83 ? -1.829 -7.728 0.017 1.00 89.75 83 LEU A C 1
ATOM 650 O O . LEU A 1 83 ? -1.317 -7.282 -1.003 1.00 89.75 83 LEU A O 1
ATOM 654 N N . LEU A 1 84 ? -2.373 -8.947 0.065 1.00 89.88 84 LEU A N 1
ATOM 655 C CA . LEU A 1 84 ? -2.484 -9.806 -1.115 1.00 89.88 84 LEU A CA 1
ATOM 656 C C . LEU A 1 84 ? -3.380 -9.172 -2.180 1.00 89.88 84 LEU A C 1
ATOM 658 O O . LEU A 1 84 ? -3.031 -9.199 -3.358 1.00 89.88 84 LEU A O 1
ATOM 662 N N . LEU A 1 85 ? -4.494 -8.556 -1.782 1.00 89.56 85 LEU A N 1
ATOM 663 C CA . LEU A 1 85 ? -5.343 -7.800 -2.700 1.00 89.56 85 LEU A CA 1
ATOM 664 C C . LEU A 1 85 ? -4.566 -6.641 -3.344 1.00 89.56 85 LEU A C 1
ATOM 666 O O . LEU A 1 85 ? -4.540 -6.531 -4.570 1.00 89.56 85 LEU A O 1
ATOM 670 N N . LEU A 1 86 ? -3.882 -5.823 -2.538 1.00 88.94 86 LEU A N 1
ATOM 671 C CA . LEU A 1 86 ? -3.038 -4.728 -3.026 1.00 88.94 86 LEU A CA 1
ATOM 672 C C . LEU A 1 86 ? -1.927 -5.241 -3.952 1.00 88.94 86 LEU A C 1
ATOM 674 O O . LEU A 1 86 ? -1.653 -4.619 -4.974 1.00 88.94 86 LEU A O 1
ATOM 678 N N . LEU A 1 87 ? -1.331 -6.393 -3.639 1.00 89.12 87 LEU A N 1
ATOM 679 C CA . LEU A 1 87 ? -0.294 -7.019 -4.452 1.00 89.12 87 LEU A CA 1
ATOM 680 C C . LEU A 1 87 ? -0.840 -7.412 -5.827 1.00 89.12 87 LEU A C 1
ATOM 682 O O . LEU A 1 87 ? -0.232 -7.059 -6.836 1.00 89.12 87 LEU A O 1
ATOM 686 N N . ILE A 1 88 ? -2.000 -8.073 -5.882 1.00 90.56 88 ILE A N 1
ATOM 687 C CA . ILE A 1 88 ? -2.650 -8.469 -7.141 1.00 90.56 88 ILE A CA 1
ATOM 688 C C . ILE A 1 88 ? -2.955 -7.236 -8.000 1.00 90.56 88 ILE A C 1
ATOM 690 O O . ILE A 1 88 ? -2.620 -7.214 -9.184 1.00 90.56 88 ILE A O 1
ATOM 694 N N . TRP A 1 89 ? -3.511 -6.181 -7.403 1.00 87.19 89 TRP A N 1
ATOM 695 C CA . TRP A 1 89 ? -3.772 -4.920 -8.104 1.00 87.19 89 TRP A CA 1
ATOM 696 C C . TRP A 1 89 ? -2.499 -4.145 -8.475 1.00 87.19 89 TRP A C 1
ATOM 698 O O . TRP A 1 89 ? -2.512 -3.340 -9.404 1.00 87.19 89 TRP A O 1
ATOM 708 N N . SER A 1 90 ? -1.378 -4.393 -7.800 1.00 87.50 90 SER A N 1
ATOM 709 C CA . SER A 1 90 ? -0.085 -3.793 -8.140 1.00 87.50 90 SER A CA 1
ATOM 710 C C . SER A 1 90 ? 0.660 -4.531 -9.258 1.00 87.50 90 SER A C 1
ATOM 712 O O . SER A 1 90 ? 1.606 -3.972 -9.811 1.00 87.50 90 SER A O 1
ATOM 714 N N . LEU A 1 91 ? 0.244 -5.748 -9.641 1.00 90.19 91 LEU A N 1
ATOM 715 C CA . LEU A 1 91 ? 0.935 -6.550 -10.662 1.00 90.19 91 LEU A CA 1
ATOM 716 C C . LEU A 1 91 ? 1.152 -5.799 -11.987 1.00 90.19 91 LEU A C 1
ATOM 718 O O . LEU A 1 91 ? 2.278 -5.829 -12.490 1.00 90.19 91 LEU A O 1
ATOM 722 N N . PRO A 1 92 ? 0.164 -5.074 -12.550 1.00 89.06 92 PRO A N 1
ATOM 723 C CA . PRO A 1 92 ? 0.388 -4.318 -13.782 1.00 89.06 92 PRO A CA 1
ATOM 724 C C . PRO A 1 92 ? 1.437 -3.216 -13.606 1.00 89.06 92 PRO A C 1
ATOM 726 O O . PRO A 1 92 ? 2.283 -3.020 -14.478 1.00 89.06 92 PRO A O 1
ATOM 729 N N . ALA A 1 93 ? 1.448 -2.547 -12.449 1.00 88.56 93 ALA A N 1
ATOM 730 C CA . ALA A 1 93 ? 2.462 -1.550 -12.122 1.00 88.56 93 ALA A CA 1
ATOM 731 C C . ALA A 1 93 ? 3.861 -2.175 -11.992 1.00 88.56 93 ALA A C 1
ATOM 733 O O . ALA A 1 93 ? 4.830 -1.598 -12.483 1.00 88.56 93 ALA A O 1
ATOM 734 N N . LEU A 1 94 ? 3.976 -3.362 -11.382 1.00 89.19 94 LEU A N 1
ATOM 735 C CA . LEU A 1 94 ? 5.241 -4.095 -11.259 1.00 89.19 94 LEU A CA 1
ATOM 736 C C . LEU A 1 94 ? 5.800 -4.500 -12.627 1.00 89.19 94 LEU A C 1
ATOM 738 O O . LEU A 1 94 ? 6.994 -4.337 -12.873 1.00 89.19 94 LEU A O 1
ATOM 742 N N . ILE A 1 95 ? 4.937 -4.958 -13.539 1.00 91.12 95 ILE A N 1
ATOM 743 C CA . ILE A 1 95 ? 5.323 -5.282 -14.918 1.00 91.12 95 ILE A CA 1
ATOM 744 C C . ILE A 1 95 ? 5.858 -4.029 -15.624 1.00 91.12 95 ILE A C 1
ATOM 746 O O . ILE A 1 95 ? 6.956 -4.057 -16.181 1.00 91.12 95 ILE A O 1
ATOM 750 N N . LEU A 1 96 ? 5.130 -2.908 -15.554 1.00 90.62 96 LEU A N 1
ATOM 751 C CA . LEU A 1 96 ? 5.567 -1.632 -16.133 1.00 90.62 96 LEU A CA 1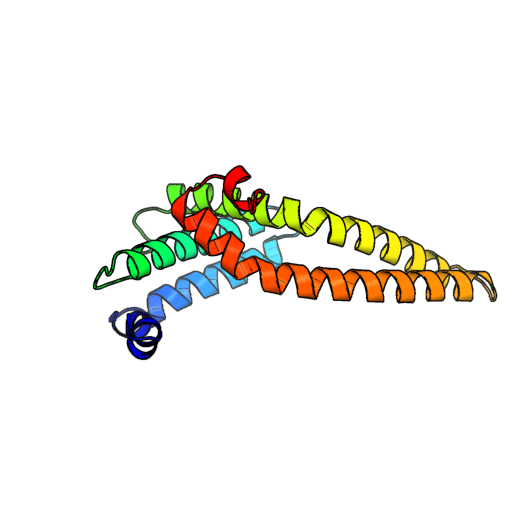
ATOM 752 C C . LEU A 1 96 ? 6.886 -1.136 -15.521 1.00 90.62 96 LEU A C 1
ATOM 754 O O . LEU A 1 96 ? 7.730 -0.584 -16.230 1.00 90.62 96 LEU A O 1
ATOM 758 N N . ASN A 1 97 ? 7.099 -1.349 -14.222 1.00 88.69 97 ASN A N 1
ATOM 759 C CA . ASN A 1 97 ? 8.350 -1.000 -13.555 1.00 88.69 97 ASN A CA 1
ATOM 760 C C . ASN A 1 97 ? 9.526 -1.854 -14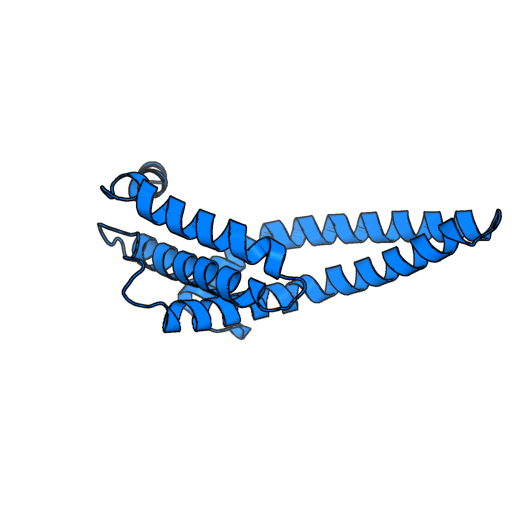.064 1.00 88.69 97 ASN A C 1
ATOM 762 O O . ASN A 1 97 ? 10.604 -1.319 -14.315 1.00 88.69 97 ASN A O 1
ATOM 766 N N . GLY A 1 98 ? 9.302 -3.145 -14.331 1.00 88.75 98 GLY A N 1
ATOM 767 C CA . GLY A 1 98 ? 10.295 -4.015 -14.966 1.00 88.75 98 GLY A CA 1
ATOM 768 C C . GLY A 1 98 ? 10.772 -3.480 -16.322 1.00 88.75 98 GLY A C 1
ATOM 769 O O . GLY A 1 98 ? 11.976 -3.414 -16.575 1.00 88.75 98 GLY A O 1
ATOM 770 N N . PHE A 1 99 ? 9.848 -3.001 -17.164 1.00 89.56 99 PHE A N 1
ATOM 771 C CA . PHE A 1 99 ? 10.197 -2.353 -18.435 1.00 89.56 99 PHE A CA 1
ATOM 772 C C . PHE A 1 99 ? 10.954 -1.031 -18.247 1.00 89.56 99 PHE A C 1
ATOM 774 O O . PHE A 1 99 ? 11.894 -0.764 -18.996 1.00 89.56 99 PHE A O 1
ATOM 781 N N . ASN A 1 100 ? 10.617 -0.236 -17.224 1.00 90.44 100 ASN A N 1
ATOM 782 C CA . ASN A 1 100 ? 11.409 0.948 -16.871 1.00 90.44 100 ASN A CA 1
ATOM 783 C C . ASN A 1 100 ? 12.846 0.570 -16.481 1.00 90.44 100 ASN A C 1
ATOM 785 O O . ASN A 1 100 ? 13.789 1.270 -16.844 1.00 90.44 100 ASN A O 1
ATOM 789 N N . GLY A 1 101 ? 13.030 -0.543 -15.765 1.00 90.38 101 GLY A N 1
ATOM 790 C CA . GLY A 1 101 ? 14.350 -1.076 -15.429 1.00 90.38 101 GLY A CA 1
ATOM 791 C C . GLY A 1 101 ? 15.187 -1.366 -16.676 1.00 90.38 101 GLY A C 1
ATOM 792 O O . GLY A 1 101 ? 16.338 -0.940 -16.752 1.00 90.38 101 GLY A O 1
ATOM 793 N N . LEU A 1 102 ? 14.589 -2.005 -17.686 1.00 88.88 102 LEU A N 1
ATOM 794 C CA . LEU A 1 102 ? 15.237 -2.257 -18.978 1.00 88.88 102 LEU A CA 1
ATOM 795 C C . LEU A 1 102 ? 15.561 -0.958 -19.730 1.00 88.88 102 LEU A C 1
ATOM 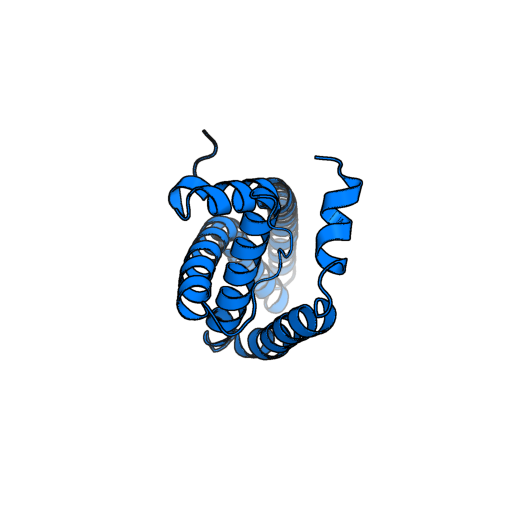797 O O . LEU A 1 102 ? 16.681 -0.798 -20.213 1.00 88.88 102 LEU A O 1
ATOM 801 N N . GLY A 1 103 ? 14.613 -0.017 -19.791 1.00 90.56 103 GLY A N 1
ATOM 802 C CA . GLY A 1 103 ? 14.819 1.295 -20.412 1.00 90.56 103 GLY A CA 1
ATOM 803 C C . GLY A 1 103 ? 15.977 2.060 -19.772 1.00 90.56 103 GLY A C 1
ATOM 804 O O . GLY A 1 103 ? 16.841 2.570 -20.479 1.00 90.56 103 GLY A O 1
ATOM 805 N N . ASN A 1 104 ? 16.063 2.046 -18.438 1.00 92.62 104 ASN A N 1
ATOM 806 C CA . ASN A 1 104 ? 17.196 2.612 -17.711 1.00 92.62 104 ASN A CA 1
ATOM 807 C C . ASN A 1 104 ? 18.509 1.924 -18.096 1.00 92.62 104 ASN A C 1
ATOM 809 O O . ASN A 1 104 ? 19.455 2.612 -18.464 1.00 92.62 104 ASN A O 1
ATOM 813 N N . GLN A 1 105 ? 18.587 0.590 -18.068 1.00 92.94 105 GLN A N 1
ATOM 814 C CA . GLN A 1 105 ? 19.822 -0.124 -18.428 1.00 92.94 105 GLN A CA 1
ATOM 815 C C . GLN A 1 105 ? 20.336 0.245 -19.830 1.00 92.94 105 GLN A C 1
ATOM 817 O O . GLN A 1 105 ? 21.547 0.377 -20.016 1.00 92.94 105 GLN A O 1
ATOM 822 N N . LEU A 1 106 ? 19.431 0.465 -20.789 1.00 92.06 106 LEU A N 1
ATOM 823 C CA . LEU A 1 106 ? 19.767 0.917 -22.143 1.00 92.06 106 LEU A CA 1
ATOM 824 C C . LEU A 1 106 ? 20.286 2.361 -22.189 1.00 92.06 106 LEU A C 1
ATOM 826 O O . LEU A 1 106 ? 21.110 2.663 -23.041 1.00 92.06 106 LEU A O 1
ATOM 830 N N . ILE A 1 107 ? 19.850 3.243 -21.288 1.00 93.19 107 ILE A N 1
ATOM 831 C CA . ILE A 1 107 ? 20.381 4.613 -21.186 1.00 93.19 107 ILE A CA 1
ATOM 832 C C . ILE A 1 107 ? 21.768 4.616 -20.547 1.00 93.19 107 ILE A C 1
ATOM 834 O O . ILE A 1 107 ? 22.669 5.272 -21.050 1.00 93.19 107 ILE A O 1
ATOM 838 N N . TRP A 1 108 ? 21.956 3.876 -19.452 1.00 93.12 108 TRP A N 1
ATOM 839 C CA . TRP A 1 108 ? 23.227 3.875 -18.719 1.00 93.12 108 TRP A CA 1
ATOM 840 C C . TRP A 1 108 ? 24.376 3.215 -19.497 1.00 93.12 108 TRP A C 1
ATOM 842 O O . TRP A 1 108 ? 25.530 3.568 -19.271 1.00 93.12 108 TRP A O 1
ATOM 852 N N . ASN A 1 109 ? 24.075 2.264 -20.392 1.00 91.75 109 ASN A N 1
ATOM 853 C CA . ASN A 1 109 ? 25.080 1.495 -21.142 1.00 91.75 109 ASN A CA 1
ATOM 854 C C . ASN A 1 109 ? 25.019 1.689 -22.667 1.00 91.75 109 ASN A C 1
ATOM 856 O O . ASN A 1 109 ? 25.862 1.149 -23.386 1.00 91.75 109 ASN A O 1
ATOM 860 N N . GLY A 1 110 ? 23.994 2.370 -23.179 1.00 87.00 110 GLY A N 1
ATOM 861 C CA . GLY A 1 110 ? 23.802 2.579 -24.611 1.00 87.00 110 GLY A CA 1
ATOM 862 C C . GLY A 1 110 ? 24.683 3.690 -25.165 1.00 87.00 110 GLY A C 1
ATOM 863 O O . GLY A 1 110 ? 25.331 4.423 -24.428 1.00 87.00 110 GLY A O 1
ATOM 864 N N . ASN A 1 111 ? 24.691 3.812 -26.490 1.00 91.00 111 ASN A N 1
ATOM 865 C CA . ASN A 1 111 ? 25.271 4.945 -27.193 1.00 91.00 111 ASN A CA 1
ATOM 866 C C . ASN A 1 111 ? 24.287 5.488 -28.237 1.00 91.00 111 ASN A C 1
ATOM 868 O O . ASN A 1 111 ? 23.674 4.728 -28.993 1.00 91.00 111 ASN A O 1
ATOM 872 N N . GLY A 1 112 ? 24.130 6.812 -28.294 1.00 90.50 112 GLY A N 1
ATOM 873 C CA . GLY A 1 112 ? 23.379 7.510 -29.344 1.00 90.50 112 GLY A CA 1
ATOM 874 C C . GLY A 1 112 ? 21.958 6.969 -29.556 1.00 90.50 112 GLY A C 1
ATOM 875 O O . GLY A 1 112 ? 21.040 7.288 -28.805 1.00 90.50 112 GLY A O 1
ATOM 876 N N . ILE A 1 113 ? 21.758 6.139 -30.588 1.00 89.31 113 ILE A N 1
ATOM 877 C CA . ILE A 1 113 ? 20.438 5.575 -30.915 1.00 89.31 113 ILE A CA 1
ATOM 878 C C . ILE A 1 113 ? 19.893 4.644 -29.821 1.00 89.31 113 ILE A C 1
ATOM 880 O O . ILE A 1 113 ? 18.685 4.615 -29.595 1.00 89.31 113 ILE A O 1
ATOM 884 N N . VAL A 1 114 ? 20.762 3.925 -29.103 1.00 90.81 114 VAL A N 1
ATOM 885 C CA . VAL A 1 114 ? 20.350 3.006 -28.027 1.00 90.81 114 VAL A CA 1
ATOM 886 C C . VAL A 1 114 ? 19.841 3.783 -26.809 1.00 90.81 114 VAL A C 1
ATOM 888 O O . VAL A 1 114 ? 18.829 3.407 -26.217 1.00 90.81 114 VAL A O 1
ATOM 891 N N . GLU A 1 115 ? 20.471 4.915 -26.486 1.00 92.62 115 GLU A N 1
ATOM 892 C CA . GLU A 1 115 ? 20.008 5.826 -25.428 1.00 92.62 115 GLU A CA 1
ATO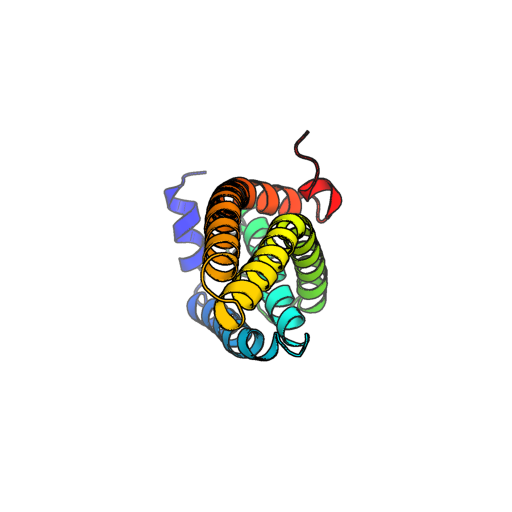M 893 C C . GLU A 1 115 ? 18.649 6.444 -25.776 1.00 92.62 115 GLU A C 1
ATOM 895 O O . GLU A 1 115 ? 17.754 6.533 -24.929 1.00 92.62 115 GLU A O 1
ATOM 900 N N . PHE A 1 116 ? 18.462 6.832 -27.043 1.00 90.81 116 PHE A N 1
ATOM 901 C CA . PHE A 1 116 ? 17.185 7.349 -27.530 1.00 90.81 116 PHE A CA 1
ATOM 902 C C . PHE A 1 116 ? 16.068 6.301 -27.408 1.00 90.81 116 PHE A C 1
ATOM 904 O O . PHE A 1 116 ? 14.977 6.609 -26.921 1.00 90.81 116 PHE A O 1
ATOM 911 N N . MET A 1 117 ? 16.348 5.043 -27.764 1.00 89.81 117 MET A N 1
ATOM 912 C CA . MET A 1 117 ? 15.408 3.934 -27.571 1.00 89.81 117 MET A CA 1
ATOM 913 C C . MET A 1 117 ? 15.074 3.727 -26.088 1.00 89.81 117 MET A C 1
ATOM 915 O O . MET A 1 117 ? 13.893 3.659 -25.745 1.00 89.81 117 MET A O 1
ATOM 919 N N . GLY A 1 118 ? 16.073 3.708 -25.201 1.00 92.12 118 GLY A N 1
ATOM 920 C CA . GLY A 1 118 ? 15.859 3.600 -23.754 1.00 92.12 118 GLY A CA 1
ATOM 921 C C . GLY A 1 118 ? 14.991 4.733 -23.194 1.00 92.12 118 GLY A C 1
ATOM 922 O O . GLY A 1 118 ? 14.057 4.484 -22.429 1.00 92.12 118 GLY A O 1
ATOM 923 N N . SER A 1 119 ? 15.222 5.963 -23.657 1.00 91.94 119 SER A N 1
ATOM 924 C CA . SER A 1 119 ? 14.445 7.149 -23.267 1.00 91.94 119 SER A CA 1
ATOM 925 C C . SER A 1 119 ? 12.992 7.070 -23.736 1.00 91.94 119 SER A C 1
ATOM 927 O O . SER A 1 119 ? 12.075 7.385 -22.977 1.00 91.94 119 SER A O 1
ATOM 929 N N . SER A 1 120 ? 12.759 6.595 -24.964 1.00 91.00 120 SER A N 1
ATOM 930 C CA . SER A 1 120 ? 11.405 6.414 -25.500 1.00 91.00 120 SER A CA 1
ATOM 931 C C . SER A 1 120 ? 10.603 5.362 -24.723 1.00 91.00 120 SER A C 1
ATOM 933 O O . SER A 1 120 ? 9.422 5.575 -24.446 1.00 91.00 120 SER A O 1
ATOM 935 N N . ILE A 1 121 ? 11.257 4.271 -24.300 1.00 90.75 121 ILE A N 1
ATOM 936 C CA . ILE A 1 121 ? 10.651 3.225 -23.469 1.00 90.75 121 ILE A CA 1
ATOM 937 C C . ILE A 1 121 ? 10.252 3.809 -22.115 1.00 90.75 121 ILE A C 1
ATOM 939 O O . ILE A 1 121 ? 9.099 3.648 -21.724 1.00 90.75 121 ILE A O 1
ATOM 943 N N . LEU A 1 122 ? 11.155 4.536 -21.442 1.00 92.44 122 LEU A N 1
ATOM 944 C CA . LEU A 1 122 ? 10.870 5.157 -20.144 1.00 92.44 122 LEU A CA 1
ATOM 945 C C . LEU A 1 122 ? 9.666 6.092 -20.206 1.00 92.44 122 LEU A C 1
ATOM 947 O O . LEU A 1 122 ? 8.769 5.979 -19.373 1.00 92.44 122 LEU A O 1
ATOM 951 N N . ILE A 1 123 ? 9.614 6.980 -21.203 1.00 92.25 123 ILE A N 1
ATOM 952 C CA . ILE A 1 123 ? 8.506 7.931 -21.356 1.00 92.25 123 ILE A CA 1
ATOM 953 C C . ILE A 1 123 ? 7.190 7.181 -21.591 1.00 92.25 123 ILE A C 1
ATOM 955 O O . ILE A 1 123 ? 6.204 7.447 -20.904 1.00 92.25 123 ILE A O 1
ATOM 959 N N . ALA A 1 124 ? 7.171 6.203 -22.502 1.00 91.31 124 ALA A N 1
ATOM 960 C CA . ALA A 1 124 ? 5.970 5.421 -22.789 1.00 91.31 124 ALA A CA 1
ATOM 961 C C . ALA A 1 124 ? 5.470 4.657 -21.550 1.00 91.31 124 ALA A C 1
ATOM 963 O O . ALA A 1 124 ? 4.280 4.701 -21.222 1.00 91.31 124 ALA A O 1
ATOM 964 N N . THR A 1 125 ? 6.373 3.998 -20.819 1.00 90.62 125 THR A N 1
ATOM 965 C CA . THR A 1 125 ? 6.020 3.256 -19.603 1.00 90.62 125 THR A CA 1
ATOM 966 C C . THR A 1 125 ? 5.652 4.165 -18.438 1.00 90.62 125 THR A C 1
ATOM 968 O O . THR A 1 125 ? 4.816 3.780 -17.624 1.00 90.62 125 THR A O 1
ATOM 971 N N . ALA A 1 126 ? 6.224 5.368 -18.354 1.00 90.00 126 ALA A N 1
ATOM 972 C CA . ALA A 1 126 ? 5.847 6.362 -17.357 1.00 90.00 126 ALA A CA 1
ATOM 973 C C . ALA A 1 126 ? 4.420 6.861 -17.607 1.00 90.00 126 ALA A C 1
ATOM 975 O O . ALA A 1 126 ? 3.623 6.875 -16.675 1.00 90.00 126 ALA A O 1
ATOM 976 N N . CYS A 1 127 ? 4.054 7.172 -18.856 1.00 92.00 127 CYS A N 1
ATOM 977 C CA . CYS A 1 127 ? 2.693 7.586 -19.202 1.00 92.00 127 CYS A CA 1
ATOM 978 C C . CYS A 1 127 ? 1.655 6.513 -18.843 1.00 92.00 127 CYS A C 1
ATOM 980 O O . CYS A 1 127 ? 0.669 6.815 -18.167 1.00 92.00 127 CYS A O 1
ATOM 982 N N . LEU A 1 128 ? 1.885 5.255 -19.238 1.00 92.56 128 LEU A N 1
ATOM 983 C CA . LEU A 1 128 ? 0.994 4.151 -18.861 1.00 92.56 128 LEU A CA 1
ATOM 984 C C . LEU A 1 128 ? 0.975 3.922 -17.344 1.00 92.56 128 LEU A C 1
ATOM 986 O O . LEU A 1 128 ? -0.090 3.696 -16.772 1.00 92.56 128 LEU A O 1
ATOM 990 N N . GLY A 1 129 ? 2.133 4.006 -16.687 1.00 91.56 129 GLY A N 1
ATOM 991 C CA . GLY A 1 129 ? 2.253 3.844 -15.241 1.00 91.56 129 GLY A CA 1
ATOM 992 C C . GLY A 1 129 ? 1.469 4.906 -14.477 1.00 91.56 129 GLY A C 1
ATOM 993 O O . GLY A 1 129 ? 0.734 4.573 -13.552 1.00 91.56 129 GLY A O 1
ATOM 994 N N . THR A 1 130 ? 1.557 6.173 -14.883 1.00 89.88 130 THR A N 1
ATOM 995 C CA . THR A 1 130 ? 0.791 7.267 -14.274 1.00 89.88 130 THR A CA 1
ATOM 996 C C . THR A 1 130 ? -0.711 7.063 -14.448 1.00 89.88 130 THR A C 1
ATOM 998 O O . THR A 1 130 ? -1.453 7.222 -13.481 1.00 89.88 130 THR A O 1
ATOM 1001 N N . LEU A 1 131 ? -1.169 6.654 -15.637 1.00 92.75 131 LEU A N 1
ATOM 1002 C CA . LEU A 1 131 ? -2.584 6.336 -15.862 1.00 92.75 131 LEU A CA 1
ATOM 1003 C C . LEU A 1 131 ? -3.054 5.187 -14.961 1.00 92.75 131 LEU A C 1
ATOM 1005 O O . LEU A 1 131 ? -4.130 5.274 -14.367 1.00 92.75 131 LEU A O 1
ATOM 1009 N N . TRP A 1 132 ? -2.231 4.147 -14.803 1.00 92.25 132 TRP A N 1
ATOM 1010 C CA . TRP A 1 132 ? -2.526 3.039 -13.897 1.00 92.25 132 TRP A CA 1
ATOM 1011 C C . TRP A 1 132 ? -2.603 3.484 -12.434 1.00 92.25 132 TRP A C 1
ATOM 1013 O O . TRP A 1 132 ? -3.527 3.096 -11.726 1.00 92.25 132 TRP A O 1
ATOM 1023 N N . TRP A 1 133 ? -1.679 4.328 -11.973 1.00 89.06 133 TRP A N 1
ATOM 1024 C CA . TRP A 1 133 ? -1.699 4.846 -10.602 1.00 89.06 133 TRP A CA 1
ATOM 1025 C C . TRP A 1 133 ? -2.941 5.686 -10.308 1.00 89.06 133 TRP A C 1
ATOM 1027 O O . TRP A 1 133 ? -3.528 5.541 -9.236 1.00 89.06 133 TRP A O 1
ATOM 1037 N N . ILE A 1 134 ? -3.375 6.517 -11.260 1.00 92.44 134 ILE A N 1
ATOM 1038 C CA . ILE A 1 134 ? -4.623 7.285 -11.138 1.00 92.44 134 ILE A CA 1
ATOM 1039 C C . ILE A 1 134 ? -5.818 6.333 -11.012 1.00 92.44 134 ILE A C 1
ATOM 1041 O O . ILE A 1 134 ? -6.644 6.492 -10.114 1.00 92.44 134 ILE A O 1
ATOM 1045 N N . PHE A 1 135 ? -5.887 5.318 -11.875 1.00 91.62 135 PHE A N 1
ATOM 1046 C CA . PHE A 1 135 ? -6.937 4.301 -11.838 1.00 91.62 135 PHE A CA 1
ATOM 1047 C C . PHE A 1 135 ? -6.950 3.527 -10.511 1.00 91.62 135 PHE A C 1
ATOM 1049 O O . PHE A 1 135 ? -8.001 3.376 -9.888 1.00 91.62 135 PHE A O 1
ATOM 1056 N N . PHE A 1 136 ? -5.780 3.106 -10.034 1.00 89.25 136 PHE A N 1
ATOM 1057 C CA . PHE A 1 136 ? -5.629 2.403 -8.766 1.00 89.25 136 PHE A CA 1
ATOM 1058 C C . PHE A 1 136 ? -6.085 3.258 -7.579 1.00 89.25 136 PHE A C 1
ATOM 1060 O O . PHE A 1 136 ? -6.832 2.776 -6.732 1.00 89.25 136 PHE A O 1
ATOM 1067 N N . PHE A 1 137 ? -5.704 4.538 -7.536 1.00 89.12 137 PHE A N 1
ATOM 1068 C CA . PHE A 1 137 ? -6.109 5.449 -6.464 1.00 89.12 137 PHE A CA 1
ATOM 1069 C C . PHE A 1 137 ? -7.625 5.687 -6.439 1.00 89.12 137 PHE A C 1
ATOM 1071 O O . PHE A 1 137 ? -8.218 5.779 -5.366 1.00 89.12 137 PHE A O 1
ATOM 1078 N N . LEU A 1 138 ? -8.263 5.732 -7.613 1.00 90.50 138 LEU A N 1
ATOM 1079 C CA . LEU A 1 138 ? -9.714 5.878 -7.732 1.00 90.50 138 LEU A CA 1
ATOM 1080 C C . LEU A 1 138 ? -10.466 4.631 -7.237 1.00 90.50 138 LEU A C 1
ATOM 1082 O O . LEU A 1 138 ? -11.525 4.744 -6.623 1.00 90.50 138 LEU A O 1
ATOM 1086 N N . ILE A 1 139 ? -9.912 3.444 -7.488 1.00 89.06 139 ILE A N 1
ATOM 1087 C CA . ILE A 1 139 ? -10.512 2.158 -7.112 1.00 89.06 139 ILE A CA 1
ATOM 1088 C C . ILE A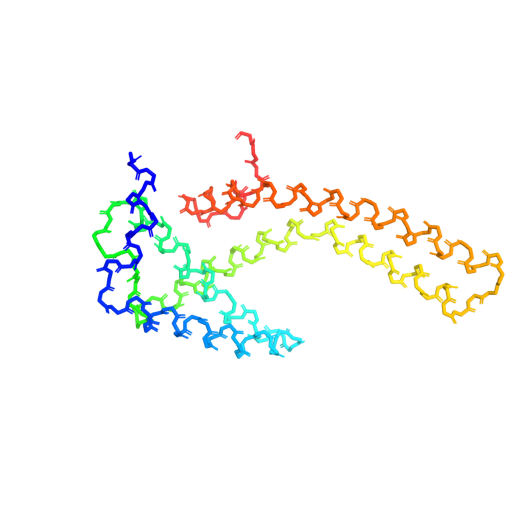 1 139 ? -10.231 1.786 -5.651 1.00 89.06 139 ILE A C 1
ATOM 1090 O O . ILE A 1 139 ? -11.032 1.084 -5.035 1.00 89.06 139 ILE A O 1
ATOM 1094 N N . LEU A 1 140 ? -9.142 2.289 -5.066 1.00 87.62 140 LEU A N 1
ATOM 1095 C CA . LEU A 1 140 ? -8.733 2.008 -3.690 1.00 87.62 140 LEU A CA 1
ATOM 1096 C C . LEU A 1 140 ? -9.857 2.157 -2.654 1.00 87.62 140 LEU A C 1
ATOM 1098 O O . LEU A 1 140 ? -10.106 1.178 -1.954 1.00 87.62 140 LEU A O 1
ATOM 1102 N N . PRO A 1 141 ? -10.591 3.284 -2.546 1.00 84.75 141 PRO A N 1
ATOM 1103 C CA . PRO A 1 141 ? -11.664 3.394 -1.556 1.00 84.75 141 PRO A CA 1
ATOM 1104 C C . PRO A 1 141 ? -12.769 2.347 -1.768 1.00 84.75 141 PRO A C 1
ATOM 1106 O O . PRO A 1 141 ? -13.276 1.789 -0.796 1.00 84.75 141 PRO A O 1
ATOM 1109 N N . ALA A 1 142 ? -13.108 2.028 -3.021 1.00 86.38 142 ALA A N 1
ATOM 1110 C CA . ALA A 1 142 ? -14.105 1.007 -3.338 1.00 86.38 142 ALA A CA 1
ATOM 1111 C C . ALA A 1 142 ? -13.624 -0.407 -2.963 1.00 86.38 142 ALA A C 1
ATOM 1113 O O . ALA A 1 142 ? -14.401 -1.192 -2.413 1.00 86.38 142 ALA A O 1
ATOM 1114 N N . MET A 1 143 ? -12.344 -0.718 -3.200 1.00 86.38 143 MET A N 1
ATOM 1115 C CA . MET A 1 143 ? -11.717 -1.971 -2.761 1.00 86.38 143 MET A CA 1
ATOM 1116 C C . MET A 1 143 ? -11.733 -2.107 -1.247 1.00 86.38 143 MET A C 1
ATOM 1118 O O . MET A 1 143 ? -12.157 -3.143 -0.740 1.00 86.38 143 MET A O 1
ATOM 1122 N N . THR A 1 144 ? -11.289 -1.072 -0.529 1.00 85.94 144 THR A N 1
ATOM 1123 C CA . THR A 1 144 ? -11.204 -1.094 0.934 1.00 85.94 144 THR A CA 1
ATOM 1124 C C . THR A 1 144 ? -12.574 -1.324 1.545 1.00 85.94 144 THR A C 1
ATOM 1126 O O . THR A 1 144 ? -12.710 -2.165 2.426 1.00 85.94 144 THR A O 1
ATOM 1129 N N . ILE A 1 145 ? -13.605 -0.631 1.052 1.00 84.88 145 ILE A N 1
ATOM 1130 C CA . ILE A 1 145 ? -14.971 -0.811 1.548 1.00 84.88 145 ILE A CA 1
ATOM 1131 C C . ILE A 1 145 ? -15.422 -2.252 1.310 1.00 84.88 145 ILE A C 1
ATOM 1133 O O . ILE A 1 145 ? -15.745 -2.933 2.274 1.00 84.88 145 ILE A O 1
ATOM 1137 N N . ARG A 1 146 ? -15.367 -2.765 0.074 1.00 83.31 146 ARG A N 1
ATOM 1138 C CA . ARG A 1 146 ? -15.822 -4.136 -0.231 1.00 83.31 146 ARG A CA 1
ATOM 1139 C C . ARG A 1 146 ? -15.053 -5.216 0.528 1.00 83.31 146 ARG A C 1
ATOM 1141 O O . ARG A 1 146 ? -15.651 -6.190 0.991 1.00 83.31 146 ARG A O 1
ATOM 1148 N N . PHE A 1 147 ? -13.744 -5.044 0.691 1.00 85.06 147 PHE A N 1
ATOM 1149 C CA . PHE A 1 147 ? -12.928 -5.945 1.498 1.00 85.06 147 PHE A CA 1
ATOM 1150 C C . PHE A 1 147 ? -13.316 -5.878 2.986 1.00 85.06 147 PHE A C 1
ATOM 1152 O O . PHE A 1 147 ? -13.374 -6.912 3.650 1.00 85.06 147 PHE A O 1
ATOM 1159 N N . ALA A 1 148 ? -13.674 -4.696 3.503 1.00 83.19 148 ALA A N 1
ATOM 1160 C CA . ALA A 1 148 ? -14.163 -4.536 4.874 1.00 83.19 148 ALA A CA 1
ATOM 1161 C C . ALA A 1 148 ? -15.456 -5.313 5.134 1.00 83.19 148 ALA A C 1
ATOM 1163 O O . ALA A 1 148 ? -15.637 -5.800 6.250 1.00 83.19 148 ALA A O 1
ATOM 1164 N N . GLU A 1 149 ? -16.330 -5.421 4.127 1.00 81.31 149 GLU A N 1
ATOM 1165 C CA . GLU A 1 149 ? -17.618 -6.119 4.229 1.00 81.31 149 GLU A CA 1
ATOM 1166 C C . GLU A 1 149 ? -17.493 -7.640 4.146 1.00 81.31 149 GLU A C 1
ATOM 1168 O O . GLU A 1 149 ? -18.266 -8.346 4.786 1.00 81.31 149 GLU A O 1
ATOM 1173 N N . THR A 1 150 ? -16.558 -8.142 3.338 1.00 78.75 150 THR A N 1
ATOM 1174 C CA . THR A 1 150 ? -16.525 -9.561 2.941 1.00 78.75 150 THR A CA 1
ATOM 1175 C C . THR A 1 150 ? -15.338 -10.344 3.491 1.00 78.75 150 THR A C 1
ATOM 1177 O O . THR A 1 150 ? -15.416 -11.566 3.555 1.00 78.75 150 THR A O 1
ATOM 1180 N N . GLU A 1 151 ? -14.233 -9.680 3.856 1.00 78.19 151 GLU A N 1
ATOM 1181 C CA . GLU A 1 151 ? -12.942 -10.315 4.188 1.00 78.19 151 GLU A CA 1
ATOM 1182 C C . GLU A 1 151 ? -12.387 -11.284 3.137 1.00 78.19 151 GLU A C 1
ATOM 1184 O O . GLU A 1 151 ? -11.459 -12.059 3.415 1.00 78.19 151 GLU A O 1
ATOM 1189 N N . ASP A 1 152 ? -12.932 -11.242 1.924 1.00 78.19 152 ASP A N 1
ATOM 1190 C CA . ASP A 1 152 ? -12.520 -12.098 0.829 1.00 78.19 152 ASP A CA 1
ATOM 1191 C C . ASP A 1 152 ? -11.749 -11.276 -0.202 1.00 78.19 152 ASP A C 1
ATOM 1193 O O . ASP A 1 152 ? -12.216 -10.265 -0.733 1.00 78.19 152 ASP A O 1
ATOM 1197 N N . VAL A 1 153 ? -10.547 -11.750 -0.519 1.00 77.06 153 VAL A N 1
ATOM 1198 C CA . VAL A 1 153 ? -9.685 -11.174 -1.554 1.00 77.06 153 VAL A CA 1
ATOM 1199 C C . VAL A 1 153 ? -10.399 -11.201 -2.907 1.00 77.06 153 VAL A C 1
ATOM 1201 O O . VAL A 1 153 ? -10.268 -10.269 -3.695 1.00 77.06 153 VAL A O 1
ATOM 1204 N N . ARG A 1 154 ? -11.216 -12.228 -3.177 1.00 73.94 154 ARG A N 1
ATOM 1205 C CA . ARG A 1 154 ? -11.951 -12.361 -4.445 1.00 73.94 154 ARG A CA 1
ATOM 1206 C C . ARG A 1 154 ? -13.033 -11.299 -4.617 1.00 73.94 154 ARG A C 1
ATOM 1208 O O . ARG A 1 154 ? -13.238 -10.815 -5.727 1.00 73.94 154 ARG A O 1
ATOM 1215 N N . ALA A 1 155 ? -13.698 -10.909 -3.533 1.00 71.81 155 ALA A N 1
ATOM 1216 C CA . ALA A 1 155 ? -14.721 -9.867 -3.563 1.00 71.81 155 ALA A CA 1
ATOM 1217 C C . ALA A 1 155 ? -14.125 -8.479 -3.861 1.00 71.81 155 ALA A C 1
ATOM 1219 O O . ALA A 1 155 ? -14.759 -7.666 -4.533 1.00 71.81 155 ALA A O 1
ATOM 1220 N N . GLY A 1 156 ? -12.880 -8.237 -3.434 1.00 66.88 156 GLY A N 1
ATOM 1221 C CA . GLY A 1 156 ? -12.118 -7.032 -3.776 1.00 66.88 156 GLY A CA 1
ATOM 1222 C C . GLY A 1 156 ? -11.617 -6.978 -5.227 1.00 66.88 156 GLY A C 1
ATOM 1223 O O . GLY A 1 156 ? -11.176 -5.923 -5.675 1.00 66.88 156 GLY A O 1
ATOM 1224 N N . LEU A 1 157 ? -11.674 -8.092 -5.967 1.00 72.31 157 LEU A N 1
ATOM 1225 C CA . LEU A 1 157 ? -11.253 -8.176 -7.373 1.00 72.31 157 LEU A CA 1
ATOM 1226 C C . LEU A 1 157 ? -12.424 -8.054 -8.360 1.00 72.31 157 LEU A C 1
ATOM 1228 O O . LEU A 1 157 ? -12.228 -7.626 -9.494 1.00 72.31 157 LEU A O 1
ATOM 1232 N N . ASN A 1 158 ? -13.639 -8.417 -7.943 1.00 75.12 158 ASN A N 1
ATOM 1233 C CA . ASN A 1 158 ? -14.804 -8.502 -8.822 1.00 75.12 158 ASN A CA 1
ATOM 1234 C C . ASN A 1 158 ? -15.765 -7.334 -8.607 1.00 75.12 158 ASN A C 1
ATOM 1236 O O . ASN A 1 158 ? -16.641 -7.442 -7.762 1.00 75.12 158 ASN A O 1
ATOM 1240 N N . PHE A 1 159 ? -15.677 -6.268 -9.405 1.00 62.09 159 PHE A N 1
ATOM 1241 C CA . PHE A 1 159 ? -16.602 -5.116 -9.373 1.00 62.09 159 PHE A CA 1
ATOM 1242 C C . PHE A 1 159 ? -17.882 -5.292 -10.205 1.00 62.09 159 PHE A C 1
ATOM 1244 O O . PHE A 1 159 ? -18.371 -4.326 -10.788 1.00 62.09 159 PHE A O 1
ATOM 1251 N N . ASN A 1 160 ? -18.404 -6.518 -10.274 1.00 51.34 160 ASN A N 1
ATOM 1252 C CA . ASN A 1 160 ? -19.715 -6.779 -10.874 1.00 51.34 160 ASN A CA 1
ATOM 1253 C C . ASN A 1 160 ? -20.851 -6.455 -9.891 1.00 51.34 160 ASN A C 1
ATOM 1255 O O . ASN A 1 160 ? -20.585 -6.426 -8.656 1.00 51.34 160 ASN A O 1
#

Foldseek 3Di:
DPPVVLVCLLVQDPCSVVLVVVLVVLQVVLVVCVVVVSSLQSQQLSLLQVLQLVVCSVVVPSNSRDDSPDPSPRSSLLSVLVVVLVVVLCVVVVVLVVQLVVLVVQLVPHDDVSNVVSVVSNVVSVVVNVVSVVVCVVLVVVLSVQCSVPVHSVSSVDPD

Secondary structure (DSSP, 8-state):
--HHHHHHGGGGSTTHHHHHHHHHHHHHHHHHHGGGSTHHHHHHHHHHHHHHHHHHHHTT-SS-S--TTS-HHHHHHHHHHHHHHHHHHHHHHHHHHHHHHHHHHHHHH--THHHHHHHHHHHHHHHHHHHHHHHHHHHHHHHHHHHHHH--TTTTT---